Protein AF-A0A7K8B371-F1 (afdb_monomer_lite)

Secondary structure (DSSP, 8-state):
---------TTS-S-HHHHTTS-HHHHHHHHHHHHHHHHHHHHHHHHTHHHH-PPPHHHHHHHHHHTT-

Radius of gyration: 15.0 Å; chains: 1; bounding box: 32×21×44 Å

Organism: NCBI:txid254448

Foldseek 3Di:
DPPPPPPDDPLADPDPVVVVVDDPVRVVVVLVVSVVVLVVVVVVCVVVCVPNNDDDPVNVVVSCVSNVD

Sequence (69 aa):
DETFSFKYSPGKLRGNQYKSMMSKEELEEEQRVQREQLAAIFRLMKEKSDTFGEMSEGDMKEQFRLYDL

InterPro domains:
  IPR026622 Matrix-remodeling-associated protein 7 [PTHR21845] (1-69)
  IPR057534 Matrix-remodeling-associated protein 7, helical domain [PF25473] (7-68)

pLDDT: mean 73.14, std 14.25, range [37.72, 89.19]

Structure (mmCIF, N/CA/C/O backbone):
data_AF-A0A7K8B371-F1
#
_entry.id   AF-A0A7K8B371-F1
#
loop_
_atom_site.group_PDB
_atom_site.id
_atom_site.type_symbol
_atom_site.label_atom_id
_atom_site.label_alt_id
_atom_site.label_comp_id
_atom_site.label_asym_id
_atom_site.label_entity_id
_atom_site.label_seq_id
_atom_site.pdbx_PDB_ins_code
_atom_site.Cartn_x
_atom_site.Cartn_y
_atom_site.Cartn_z
_atom_site.occupancy
_atom_site.B_iso_or_equiv
_atom_site.auth_seq_id
_atom_site.auth_comp_id
_atom_site.auth_asym_id
_atom_site.auth_atom_id
_atom_site.pdbx_PDB_model_num
ATOM 1 N N . ASP A 1 1 ? -18.862 9.391 -26.683 1.00 37.72 1 ASP A N 1
ATOM 2 C CA . ASP A 1 1 ? -17.996 10.044 -25.684 1.00 37.72 1 ASP A CA 1
ATOM 3 C C . ASP A 1 1 ? -18.042 9.295 -24.363 1.00 37.72 1 ASP A C 1
ATOM 5 O O . ASP A 1 1 ? -18.894 9.563 -23.525 1.00 37.72 1 ASP A O 1
ATOM 9 N N . GLU A 1 2 ? -17.175 8.294 -24.199 1.00 44.59 2 GLU A N 1
ATOM 10 C CA . GLU A 1 2 ?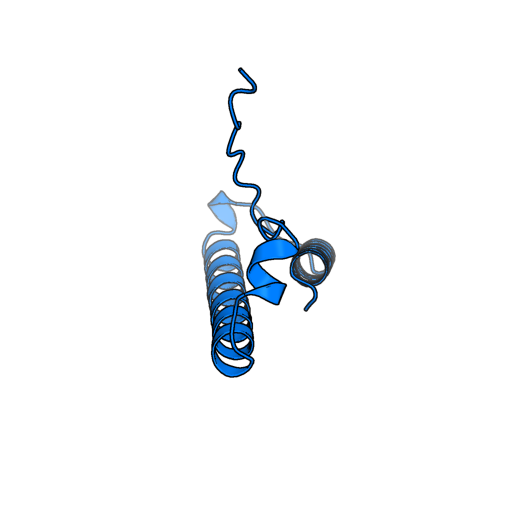 -17.005 7.614 -22.912 1.00 44.59 2 GLU A CA 1
ATOM 11 C C . GLU A 1 2 ? -16.151 8.503 -22.009 1.00 44.59 2 GLU A C 1
ATOM 13 O O . GLU A 1 2 ? -14.939 8.637 -22.185 1.00 44.59 2 GLU A O 1
ATOM 18 N N . THR A 1 3 ? -16.801 9.157 -21.052 1.00 49.06 3 THR A N 1
ATOM 19 C CA . THR A 1 3 ? -16.140 9.866 -19.962 1.00 49.06 3 THR A CA 1
ATOM 20 C C . THR A 1 3 ? -15.338 8.851 -19.154 1.00 49.06 3 THR A C 1
ATOM 22 O O . THR A 1 3 ? -15.878 8.123 -18.322 1.00 49.06 3 THR A O 1
ATOM 25 N N . PHE A 1 4 ? -14.035 8.779 -19.443 1.00 49.28 4 PHE A N 1
ATOM 26 C CA . PHE A 1 4 ? -13.055 7.951 -18.746 1.00 49.28 4 PHE A CA 1
ATOM 27 C C . PHE A 1 4 ? -13.037 8.351 -17.264 1.00 49.28 4 PHE A C 1
ATOM 29 O O . PHE A 1 4 ? -12.329 9.254 -16.820 1.00 49.28 4 PHE A O 1
ATOM 36 N N 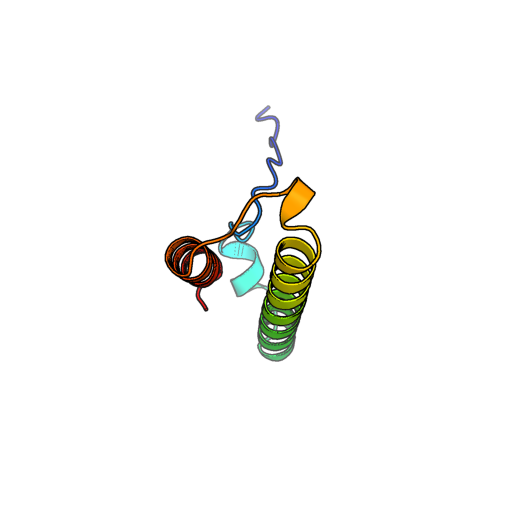. SER A 1 5 ? -13.913 7.713 -16.496 1.00 50.12 5 SER A N 1
ATOM 37 C CA . SER A 1 5 ? -14.062 7.897 -15.064 1.00 50.12 5 SER A CA 1
ATOM 38 C C . SER A 1 5 ? -12.844 7.277 -14.402 1.00 50.12 5 SER A C 1
ATOM 40 O O . SER A 1 5 ? -12.769 6.066 -14.188 1.00 50.12 5 SER A O 1
ATOM 42 N N . PHE A 1 6 ? -11.847 8.115 -14.123 1.00 45.44 6 PHE A N 1
ATOM 43 C CA . PHE A 1 6 ? -10.632 7.710 -13.436 1.00 45.44 6 PHE A CA 1
ATOM 44 C C . PHE A 1 6 ? -10.920 7.466 -11.950 1.00 45.44 6 PHE A C 1
ATOM 46 O O . PHE A 1 6 ? -10.506 8.226 -11.077 1.00 45.44 6 PHE A O 1
ATOM 53 N N . LYS A 1 7 ? -11.653 6.395 -11.637 1.00 50.91 7 LYS A N 1
ATOM 54 C CA . LYS A 1 7 ? -11.810 5.938 -10.257 1.00 50.91 7 LYS A CA 1
ATOM 55 C C . LYS A 1 7 ? -10.497 5.317 -9.800 1.00 50.91 7 LYS A C 1
ATOM 57 O O . LYS A 1 7 ? -10.191 4.171 -10.115 1.00 50.91 7 LYS A O 1
ATOM 62 N N . TYR A 1 8 ? -9.711 6.099 -9.066 1.00 51.47 8 TYR A N 1
ATOM 63 C CA . TYR A 1 8 ? -8.596 5.574 -8.292 1.00 51.47 8 TYR A CA 1
ATOM 64 C C . TYR A 1 8 ? -9.150 4.590 -7.257 1.00 51.47 8 TYR A C 1
ATOM 66 O O . TYR A 1 8 ? -10.012 4.937 -6.451 1.00 51.47 8 TYR A O 1
ATOM 74 N N . SER A 1 9 ? -8.697 3.344 -7.324 1.00 50.28 9 SER A N 1
ATOM 75 C CA . SER A 1 9 ? -8.928 2.341 -6.292 1.00 50.28 9 SER A CA 1
ATOM 76 C C . SER A 1 9 ? -7.559 1.977 -5.726 1.00 50.28 9 SER A C 1
ATOM 78 O O . SER A 1 9 ? -6.755 1.407 -6.467 1.00 50.28 9 SER A O 1
ATO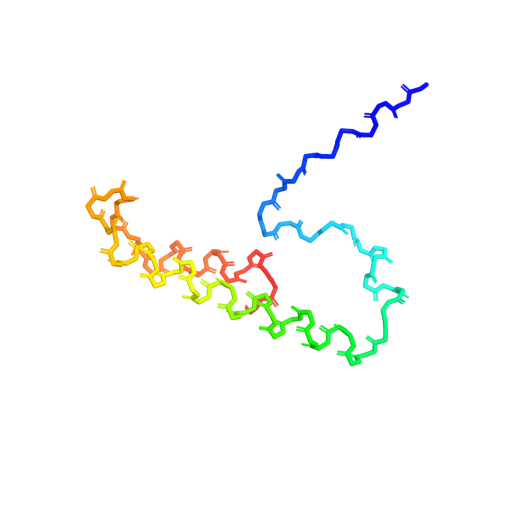M 80 N N . PRO A 1 10 ? -7.263 2.335 -4.464 1.00 51.22 10 PRO A N 1
ATOM 81 C CA . PRO A 1 10 ? -6.051 1.885 -3.786 1.00 51.22 10 PRO A CA 1
ATOM 82 C C . PRO A 1 10 ? -5.901 0.364 -3.937 1.00 51.22 10 PRO A C 1
ATOM 84 O O . PRO A 1 10 ? -6.891 -0.360 -3.851 1.00 51.22 10 PRO A O 1
ATOM 87 N N . GLY A 1 11 ? -4.697 -0.118 -4.242 1.00 55.59 11 GLY A N 1
ATOM 88 C CA . GLY A 1 11 ? -4.426 -1.545 -4.465 1.00 55.59 11 GLY A CA 1
ATOM 89 C C . GLY A 1 11 ? -4.850 -2.110 -5.825 1.00 55.59 11 GLY A C 1
ATOM 90 O O . GLY A 1 11 ? -4.366 -3.164 -6.206 1.00 55.59 11 GLY A O 1
ATOM 91 N N . LYS A 1 12 ? -5.671 -1.422 -6.631 1.00 58.41 12 LYS A N 1
ATOM 92 C CA . LYS A 1 12 ? -5.882 -1.819 -8.034 1.00 58.41 12 LYS A CA 1
ATOM 93 C C . LYS A 1 12 ? -4.928 -1.041 -8.923 1.00 58.41 12 LYS A C 1
ATOM 95 O O . LYS A 1 12 ? -5.200 0.102 -9.293 1.00 58.41 12 LYS A O 1
ATOM 100 N N . LEU A 1 13 ? -3.814 -1.683 -9.275 1.00 58.62 13 LEU A N 1
ATOM 101 C CA . LEU A 1 13 ? -2.899 -1.217 -10.315 1.00 58.62 13 LEU A CA 1
ATOM 102 C C . LEU A 1 13 ? -3.718 -0.763 -11.533 1.00 58.62 13 LEU A C 1
ATOM 104 O O . LEU A 1 13 ? -4.505 -1.535 -12.089 1.00 58.62 13 LEU A O 1
ATOM 108 N N . ARG A 1 14 ? -3.579 0.514 -11.918 1.00 60.59 14 ARG A N 1
ATOM 109 C CA . ARG A 1 14 ? -4.211 1.083 -13.114 1.00 60.59 14 ARG A CA 1
ATOM 110 C C . ARG A 1 14 ? -3.724 0.300 -14.339 1.00 60.59 14 ARG A C 1
ATOM 112 O O . ARG A 1 14 ? -2.701 0.651 -14.897 1.00 60.59 14 ARG A O 1
ATOM 119 N N . GLY A 1 15 ? -4.466 -0.722 -14.759 1.00 56.88 15 GLY A N 1
ATOM 120 C CA . GLY A 1 15 ? -4.330 -1.401 -16.049 1.00 56.88 15 GLY A CA 1
ATOM 121 C C . GLY A 1 15 ? -3.010 -2.149 -16.290 1.00 56.88 15 GLY A C 1
ATOM 122 O O . GLY A 1 15 ? -1.907 -1.646 -16.109 1.00 56.88 15 GLY A O 1
ATOM 123 N N . ASN A 1 16 ? -3.120 -3.348 -16.855 1.00 56.34 16 ASN A N 1
ATOM 124 C CA . ASN A 1 16 ? -1.982 -4.173 -17.278 1.00 56.34 16 ASN A CA 1
ATOM 125 C C . ASN A 1 16 ? -1.099 -3.519 -18.378 1.00 56.34 16 ASN A C 1
ATOM 127 O O . ASN A 1 16 ? -0.074 -4.070 -18.758 1.00 56.34 16 ASN A O 1
ATOM 131 N N . GLN A 1 17 ? -1.493 -2.348 -18.899 1.00 57.50 17 GLN A N 1
ATOM 132 C CA . GLN A 1 17 ? -0.838 -1.649 -20.011 1.00 57.50 17 GLN A CA 1
ATOM 133 C C . GLN A 1 17 ? 0.406 -0.847 -19.598 1.00 57.50 17 GLN A C 1
ATOM 135 O O . GLN A 1 17 ? 1.335 -0.725 -20.392 1.00 57.50 17 GLN A O 1
ATOM 140 N N . TYR A 1 18 ? 0.480 -0.349 -18.358 1.00 58.91 18 TYR A N 1
ATOM 141 C CA . TYR A 1 18 ? 1.690 0.334 -17.878 1.00 58.91 18 TYR A CA 1
ATOM 142 C C . TYR A 1 18 ? 2.821 -0.657 -17.595 1.00 58.91 18 TYR A C 1
ATOM 144 O O . TYR A 1 18 ? 3.976 -0.370 -17.899 1.00 58.91 18 TYR A O 1
ATOM 152 N N . LYS A 1 19 ? 2.490 -1.865 -17.110 1.00 60.44 19 LYS A N 1
ATOM 153 C CA . LYS A 1 19 ? 3.479 -2.933 -16.899 1.00 60.44 19 LYS A CA 1
ATOM 154 C C . LYS A 1 19 ? 4.211 -3.320 -18.191 1.00 60.44 19 LYS A C 1
ATOM 156 O O . LYS A 1 19 ? 5.382 -3.662 -18.133 1.00 60.44 19 LYS A O 1
ATOM 161 N N . SER A 1 20 ? 3.549 -3.235 -19.347 1.00 63.62 20 SER A N 1
ATOM 162 C CA . SER A 1 20 ? 4.167 -3.515 -20.652 1.00 63.62 20 SER A CA 1
ATOM 163 C C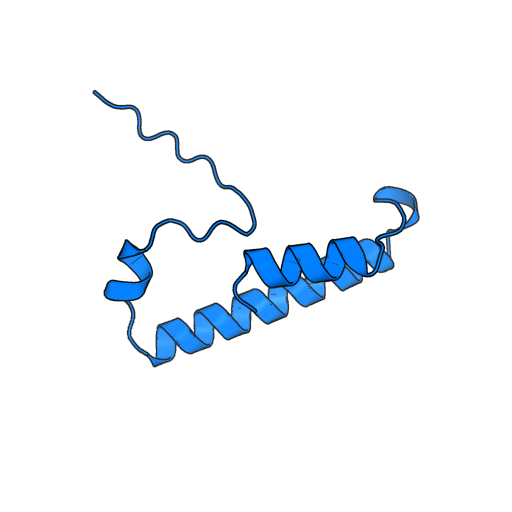 . SER A 1 20 ? 5.016 -2.373 -21.222 1.00 63.62 20 SER A C 1
ATOM 165 O O . SER A 1 20 ? 5.726 -2.599 -22.197 1.00 63.62 20 SER A O 1
ATOM 167 N N . MET A 1 21 ? 4.930 -1.161 -20.660 1.00 66.81 21 MET A N 1
ATOM 168 C CA . MET A 1 21 ? 5.656 0.023 -21.147 1.00 66.81 21 MET A CA 1
ATOM 169 C C . MET A 1 21 ? 6.857 0.411 -20.275 1.00 66.81 21 MET A C 1
ATOM 171 O O 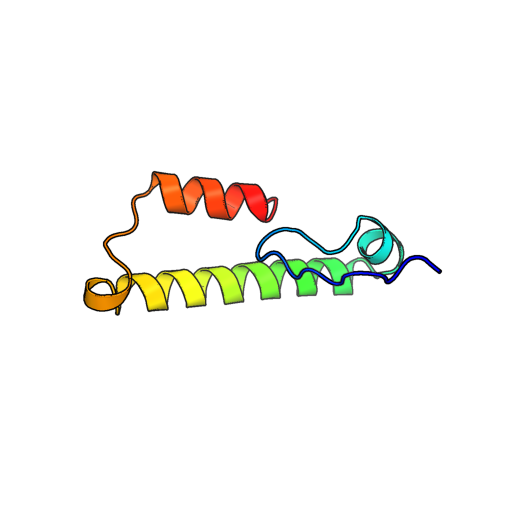. MET A 1 21 ? 7.675 1.211 -20.716 1.00 66.81 21 MET A O 1
ATOM 175 N N . MET A 1 22 ? 6.967 -0.141 -19.065 1.00 71.44 22 MET A N 1
ATOM 176 C CA . MET A 1 22 ? 8.070 0.132 -18.143 1.00 71.44 22 MET A CA 1
ATOM 177 C C . MET A 1 22 ? 9.241 -0.827 -18.367 1.00 71.44 22 MET A C 1
ATOM 179 O O . MET A 1 22 ? 9.059 -2.009 -18.676 1.00 71.44 22 MET A O 1
ATOM 183 N N . SER A 1 23 ? 10.456 -0.321 -18.179 1.00 83.06 23 SER A N 1
ATOM 184 C CA . SER A 1 23 ? 11.655 -1.152 -18.092 1.00 83.06 23 SER A CA 1
ATOM 185 C C . SER A 1 23 ? 11.619 -2.043 -16.843 1.00 83.06 23 SER A C 1
ATOM 187 O O . SER A 1 23 ? 10.850 -1.818 -15.907 1.00 83.06 23 SER A O 1
ATOM 189 N N . LYS A 1 24 ? 12.463 -3.082 -16.811 1.00 83.25 24 LYS A N 1
ATOM 190 C CA . LYS A 1 24 ? 12.558 -3.971 -15.641 1.00 83.25 24 LYS A CA 1
ATOM 191 C C . LYS A 1 24 ? 12.939 -3.209 -14.368 1.00 83.25 24 LYS A C 1
ATOM 193 O O . LYS A 1 24 ? 12.362 -3.477 -13.325 1.00 83.25 24 LYS A O 1
ATOM 198 N N . GLU A 1 25 ? 13.851 -2.247 -14.480 1.00 87.12 25 GLU A N 1
ATOM 199 C CA . GLU A 1 25 ? 14.300 -1.420 -13.355 1.00 87.12 25 GLU A CA 1
ATOM 200 C C . GLU A 1 25 ? 13.170 -0.526 -12.827 1.00 87.12 25 GLU A C 1
ATOM 202 O O . GLU A 1 25 ? 12.941 -0.472 -11.623 1.00 87.12 25 GLU A O 1
ATOM 207 N N . GLU A 1 26 ? 12.401 0.111 -13.715 1.00 81.12 26 GLU A N 1
ATOM 208 C CA . GLU A 1 26 ? 11.237 0.918 -13.319 1.00 81.12 26 GLU A CA 1
ATOM 209 C C . GLU A 1 26 ? 10.147 0.063 -12.662 1.00 81.12 26 GLU A C 1
ATOM 211 O O . GLU A 1 26 ? 9.533 0.487 -11.688 1.00 81.12 26 GLU A O 1
ATOM 216 N N . LEU A 1 27 ? 9.930 -1.165 -13.147 1.00 82.38 27 LEU A N 1
ATOM 217 C CA . LEU A 1 27 ? 8.996 -2.108 -12.528 1.00 82.38 27 LEU A CA 1
ATOM 218 C C . LEU A 1 27 ? 9.434 -2.540 -11.126 1.00 82.38 27 LEU A C 1
ATOM 220 O O . LEU A 1 27 ? 8.591 -2.679 -10.238 1.00 82.38 27 LEU A O 1
ATOM 224 N N . GLU A 1 28 ? 10.727 -2.787 -10.932 1.00 85.44 28 GLU A N 1
ATOM 225 C CA . GLU A 1 28 ? 11.292 -3.149 -9.631 1.00 85.44 28 GLU A CA 1
ATOM 226 C C . GLU A 1 28 ? 11.214 -1.979 -8.646 1.00 85.44 28 GLU A C 1
ATOM 228 O O . GLU A 1 28 ? 10.808 -2.177 -7.497 1.00 85.44 28 GLU A O 1
ATOM 233 N N . GLU A 1 29 ? 11.513 -0.758 -9.096 1.00 87.06 29 GLU A N 1
ATOM 234 C CA . GLU A 1 29 ? 11.396 0.444 -8.268 1.00 87.06 29 GLU A CA 1
ATOM 235 C C . GLU A 1 29 ? 9.938 0.735 -7.904 1.00 87.06 29 GLU A C 1
ATOM 237 O O . GLU A 1 29 ? 9.634 0.976 -6.737 1.00 87.06 29 GLU A O 1
ATOM 242 N N . GLU A 1 30 ? 9.006 0.609 -8.850 1.00 83.06 30 GLU A N 1
ATOM 243 C CA . GLU A 1 30 ? 7.572 0.729 -8.573 1.00 83.06 30 GLU A CA 1
ATOM 244 C C . GLU A 1 30 ? 7.106 -0.299 -7.535 1.00 83.06 30 GLU A C 1
ATOM 246 O O . GLU A 1 30 ? 6.393 0.049 -6.590 1.00 83.06 30 GLU A O 1
ATOM 251 N N . GLN A 1 31 ? 7.541 -1.560 -7.642 1.00 80.81 31 GLN A N 1
ATOM 252 C CA . GLN A 1 31 ? 7.232 -2.570 -6.624 1.00 80.81 31 GLN A CA 1
ATOM 253 C C . GLN A 1 31 ? 7.837 -2.218 -5.263 1.00 80.81 31 GLN A C 1
ATOM 255 O O . GLN A 1 31 ? 7.181 -2.399 -4.232 1.00 80.81 31 GLN A O 1
ATOM 260 N N . ARG A 1 32 ? 9.076 -1.717 -5.231 1.00 86.44 32 ARG A N 1
ATOM 261 C CA . ARG A 1 32 ? 9.749 -1.303 -3.994 1.00 86.44 32 ARG A CA 1
ATOM 262 C C . ARG A 1 32 ? 8.999 -0.155 -3.323 1.00 86.44 32 ARG A C 1
ATOM 264 O O . ARG A 1 32 ? 8.698 -0.241 -2.132 1.00 86.44 32 ARG A O 1
ATOM 271 N N . VAL A 1 33 ? 8.649 0.875 -4.089 1.00 85.88 33 VAL A N 1
ATOM 272 C CA . VAL A 1 33 ? 7.906 2.047 -3.613 1.00 85.88 33 VAL A CA 1
ATOM 273 C C . VAL A 1 33 ? 6.524 1.641 -3.108 1.00 85.88 33 VAL A C 1
ATOM 275 O O . VAL A 1 33 ? 6.116 2.084 -2.035 1.00 85.88 33 VAL A O 1
ATOM 278 N N . GLN A 1 34 ? 5.821 0.745 -3.805 1.00 81.94 34 GLN A N 1
ATOM 279 C CA . GLN A 1 34 ? 4.520 0.244 -3.351 1.00 81.94 34 GLN A CA 1
ATOM 280 C C . GLN A 1 34 ? 4.620 -0.499 -2.014 1.00 81.94 34 GLN A C 1
ATOM 282 O O . GLN A 1 34 ? 3.811 -0.247 -1.118 1.00 81.94 34 GLN A O 1
ATOM 287 N N . ARG A 1 35 ? 5.636 -1.357 -1.832 1.00 82.06 35 ARG A N 1
ATOM 288 C CA . ARG A 1 35 ? 5.901 -2.029 -0.543 1.00 82.06 35 ARG A CA 1
ATOM 289 C C . ARG A 1 35 ? 6.179 -1.022 0.570 1.00 82.06 35 ARG A C 1
ATOM 291 O O . ARG A 1 35 ? 5.654 -1.165 1.673 1.00 82.06 35 ARG A O 1
ATOM 298 N N . GLU A 1 36 ? 6.998 -0.015 0.285 1.00 87.56 36 GLU A N 1
ATOM 299 C CA . GLU A 1 36 ? 7.392 1.011 1.252 1.00 87.56 36 GLU A CA 1
ATOM 300 C C . GLU A 1 36 ? 6.193 1.858 1.697 1.00 87.56 36 GLU A C 1
ATOM 302 O O . GLU A 1 36 ? 5.961 2.037 2.895 1.00 87.56 36 GLU A O 1
ATOM 307 N N . GLN A 1 37 ? 5.374 2.305 0.744 1.00 85.88 37 GLN A N 1
ATOM 308 C CA . GLN A 1 37 ? 4.146 3.046 1.027 1.00 85.88 37 GLN A CA 1
ATOM 309 C C . GLN A 1 37 ? 3.150 2.203 1.816 1.00 85.88 37 GLN A C 1
ATOM 311 O O . GLN A 1 37 ? 2.561 2.689 2.783 1.00 85.88 37 GLN A O 1
ATOM 316 N N . LEU A 1 38 ? 2.984 0.933 1.445 1.00 84.38 38 LEU A N 1
ATOM 317 C CA . LEU A 1 38 ? 2.079 0.036 2.145 1.00 84.38 38 LEU A CA 1
ATOM 318 C C . LEU A 1 38 ? 2.521 -0.169 3.604 1.00 84.38 38 LEU A C 1
ATOM 320 O O . LEU A 1 38 ? 1.705 -0.064 4.520 1.00 84.38 38 LEU A O 1
ATOM 324 N N . ALA A 1 39 ? 3.822 -0.356 3.844 1.00 85.44 39 ALA A N 1
ATOM 325 C CA . ALA A 1 39 ? 4.382 -0.433 5.191 1.00 85.44 39 ALA A CA 1
ATOM 326 C C . ALA A 1 39 ? 4.175 0.864 5.998 1.00 85.44 39 ALA A C 1
ATOM 328 O O . ALA A 1 39 ? 3.875 0.805 7.194 1.00 85.44 39 ALA A O 1
ATOM 329 N N . ALA A 1 40 ? 4.303 2.032 5.361 1.00 88.81 40 ALA A N 1
ATOM 330 C CA . ALA A 1 40 ? 4.046 3.322 6.000 1.00 88.81 40 ALA A CA 1
ATOM 331 C C . ALA A 1 40 ? 2.566 3.496 6.382 1.00 88.81 40 ALA A C 1
ATOM 333 O O . ALA A 1 40 ? 2.275 3.940 7.494 1.00 88.81 40 ALA A O 1
ATOM 334 N N . ILE A 1 41 ? 1.636 3.087 5.511 1.00 84.25 41 ILE A N 1
ATOM 335 C CA . ILE A 1 41 ? 0.193 3.091 5.798 1.00 84.25 41 ILE A CA 1
ATOM 336 C C . ILE A 1 41 ? -0.112 2.171 6.982 1.00 84.25 41 ILE A C 1
ATOM 338 O O . ILE A 1 41 ? -0.793 2.593 7.913 1.00 84.25 41 ILE A O 1
ATOM 342 N N . PHE A 1 42 ? 0.430 0.951 7.001 1.00 83.00 42 PHE A N 1
ATOM 343 C CA . PHE A 1 42 ? 0.226 0.034 8.126 1.00 83.00 42 PHE A CA 1
ATOM 344 C C . PHE A 1 42 ? 0.747 0.600 9.442 1.00 83.00 42 PHE A C 1
ATOM 346 O O . PHE A 1 42 ? 0.073 0.507 10.469 1.00 83.00 42 PHE A O 1
ATOM 353 N N . ARG A 1 43 ? 1.933 1.214 9.420 1.00 86.44 43 ARG A N 1
ATOM 354 C CA . ARG A 1 43 ? 2.487 1.874 10.603 1.00 86.44 43 ARG A CA 1
ATOM 355 C C . ARG A 1 43 ? 1.561 2.987 11.088 1.00 86.44 43 ARG A C 1
ATOM 357 O O . ARG A 1 43 ? 1.225 3.005 12.266 1.00 86.44 43 ARG A O 1
ATOM 364 N N . LEU A 1 44 ? 1.094 3.843 10.180 1.00 87.75 44 LEU A N 1
ATOM 365 C CA . LEU A 1 44 ? 0.162 4.925 10.494 1.00 87.75 44 LEU A CA 1
ATOM 366 C C . LEU A 1 44 ? -1.150 4.399 11.089 1.00 87.75 44 LEU A C 1
ATOM 368 O O . LEU A 1 44 ? -1.623 4.934 12.090 1.00 87.75 44 LEU A O 1
ATOM 372 N N . MET A 1 45 ? -1.731 3.353 10.499 1.00 83.88 45 MET A N 1
ATOM 373 C CA . MET A 1 45 ? -2.964 2.746 11.004 1.00 83.88 45 MET A CA 1
ATOM 374 C C . MET A 1 45 ? -2.770 2.149 12.398 1.00 83.88 45 MET A C 1
ATOM 376 O O . MET A 1 45 ? -3.634 2.315 13.252 1.00 83.88 45 MET A O 1
ATOM 380 N N . LYS A 1 46 ? -1.619 1.521 12.661 1.00 84.12 46 LYS A N 1
ATOM 381 C CA . LYS A 1 46 ? -1.287 0.976 13.982 1.00 84.12 46 LYS A CA 1
ATOM 382 C C . LYS A 1 46 ? -1.083 2.072 15.030 1.00 84.12 46 LYS A C 1
ATOM 384 O O . LYS A 1 46 ? -1.584 1.951 16.144 1.00 84.12 46 LYS A O 1
ATOM 389 N N . GLU A 1 47 ? -0.359 3.131 14.676 1.00 89.19 47 GLU A N 1
ATOM 390 C CA . GLU A 1 47 ? -0.119 4.290 15.547 1.00 89.19 47 GLU A CA 1
ATOM 391 C C . GLU A 1 47 ? -1.406 5.062 15.852 1.00 89.19 47 GLU A C 1
ATOM 393 O O . GLU A 1 47 ? -1.537 5.642 16.926 1.00 89.19 47 GLU A O 1
ATOM 398 N N . LYS A 1 48 ? -2.363 5.063 14.918 1.00 88.94 48 LYS A N 1
ATOM 399 C CA . LYS A 1 48 ? -3.655 5.749 15.045 1.00 88.94 48 LYS A CA 1
ATOM 400 C C . LYS A 1 48 ? -4.833 4.778 15.105 1.00 88.94 48 LYS A C 1
ATOM 402 O O . LYS A 1 48 ? -5.895 5.059 14.546 1.00 88.94 48 LYS A O 1
ATOM 407 N N . SER A 1 49 ? -4.656 3.662 15.803 1.00 85.75 49 SER A N 1
ATOM 408 C CA . SER A 1 49 ? -5.696 2.641 15.988 1.00 85.75 49 SER A CA 1
ATOM 409 C C . SER A 1 49 ? -6.959 3.202 16.652 1.00 85.75 49 SER A C 1
ATOM 411 O O . SER A 1 49 ? -8.059 2.837 16.253 1.00 85.75 49 SER A O 1
ATOM 413 N N . ASP A 1 50 ? -6.837 4.196 17.537 1.00 88.94 50 ASP A N 1
ATOM 414 C CA . ASP A 1 50 ? -7.991 4.909 18.114 1.00 88.94 50 ASP A CA 1
ATOM 415 C C . ASP A 1 50 ? -8.859 5.627 17.060 1.00 88.94 50 ASP A C 1
ATOM 417 O O . ASP A 1 50 ? -10.048 5.854 17.268 1.00 88.94 50 ASP A O 1
ATOM 421 N N . THR A 1 51 ? -8.265 6.020 15.927 1.00 88.69 51 THR A N 1
ATOM 422 C CA . THR A 1 51 ? -8.960 6.720 14.830 1.00 88.69 51 THR A CA 1
ATOM 423 C C . THR A 1 51 ? -9.455 5.756 13.756 1.00 88.69 51 THR A C 1
ATOM 425 O O . THR A 1 51 ? -10.543 5.947 13.217 1.00 88.69 51 THR A O 1
ATOM 428 N N . PHE A 1 52 ? -8.650 4.748 13.411 1.00 83.50 52 PHE A N 1
ATOM 429 C CA . PHE A 1 52 ? -8.913 3.856 12.276 1.00 83.50 52 PHE A CA 1
ATOM 430 C C . PHE A 1 52 ? -9.445 2.471 12.670 1.00 83.50 52 PHE A C 1
ATOM 432 O O . PHE A 1 52 ? -9.836 1.708 11.788 1.00 83.50 52 PHE A O 1
ATOM 439 N N . GLY A 1 53 ? -9.495 2.160 13.965 1.00 83.56 53 GLY A N 1
ATOM 440 C CA . GLY A 1 53 ? -9.803 0.831 14.484 1.00 83.56 53 GLY A CA 1
ATOM 441 C C . GLY A 1 53 ? -8.586 -0.099 14.493 1.00 83.56 53 GLY A C 1
ATOM 442 O O . GLY A 1 53 ? -7.555 0.169 13.872 1.00 83.56 53 GLY A O 1
ATOM 443 N N . GLU A 1 54 ? -8.703 -1.211 15.218 1.00 81.00 54 GLU A N 1
ATOM 444 C CA . GLU A 1 54 ? -7.692 -2.268 15.200 1.00 81.00 54 GLU A CA 1
ATOM 445 C C . GLU A 1 54 ? -7.744 -3.032 13.871 1.00 81.00 54 GLU A C 1
ATOM 447 O O . GLU A 1 54 ? -8.810 -3.440 13.414 1.00 81.00 54 GLU A O 1
ATOM 452 N N . MET A 1 55 ? -6.580 -3.237 13.254 1.00 75.38 55 MET A N 1
ATOM 453 C CA . MET A 1 55 ? -6.449 -4.009 12.021 1.00 75.38 55 MET A CA 1
ATOM 454 C C . MET A 1 55 ? -6.015 -5.437 12.350 1.00 75.38 55 MET A C 1
ATOM 456 O O . MET A 1 55 ? -5.005 -5.640 13.032 1.00 75.38 55 MET A O 1
ATOM 460 N N . SER A 1 56 ? -6.755 -6.429 11.855 1.00 80.25 56 SER A N 1
ATOM 461 C CA . SER A 1 56 ? -6.415 -7.836 12.061 1.00 80.25 56 SER A CA 1
ATOM 462 C C . SER A 1 56 ? -5.300 -8.289 11.112 1.00 80.25 56 SER A C 1
ATOM 464 O O . SER A 1 56 ? -5.055 -7.699 10.057 1.00 80.25 56 SER A O 1
ATOM 466 N N . GLU A 1 57 ? -4.638 -9.401 11.436 1.00 75.94 57 GLU A N 1
ATOM 467 C CA . GLU A 1 57 ? -3.695 -10.043 10.506 1.00 75.94 57 GLU A CA 1
ATOM 468 C C . GLU A 1 57 ? -4.357 -10.460 9.179 1.00 75.94 57 GLU A C 1
ATOM 470 O O . GLU A 1 57 ? -3.680 -10.557 8.154 1.00 75.94 57 GLU A O 1
ATOM 475 N N . GLY A 1 58 ? -5.672 -10.714 9.187 1.00 80.44 58 GLY A N 1
ATOM 476 C CA . GLY A 1 58 ? -6.446 -11.029 7.985 1.00 80.44 58 GLY A CA 1
ATOM 477 C C . GLY A 1 58 ? -6.537 -9.837 7.036 1.00 80.44 58 GLY A C 1
ATOM 478 O O . GLY A 1 58 ? -6.291 -9.991 5.840 1.00 80.44 58 GLY A O 1
ATOM 479 N N . ASP A 1 59 ? -6.784 -8.646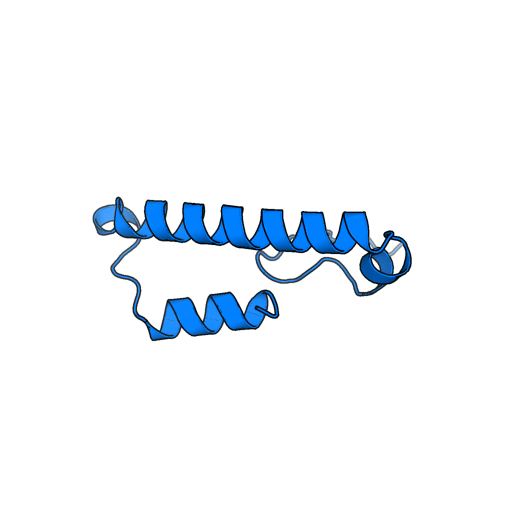 7.582 1.00 80.38 59 ASP A N 1
ATOM 480 C CA . ASP A 1 59 ? -6.846 -7.398 6.813 1.00 80.38 59 ASP A CA 1
ATOM 481 C C . ASP A 1 59 ? -5.482 -7.061 6.197 1.00 80.38 59 ASP A C 1
ATOM 483 O O . ASP A 1 59 ? -5.399 -6.630 5.046 1.00 80.38 59 ASP A O 1
ATOM 487 N N . MET A 1 60 ? -4.391 -7.333 6.925 1.00 75.44 60 MET A N 1
ATOM 488 C CA . MET A 1 60 ? -3.037 -7.179 6.386 1.00 75.44 60 MET A CA 1
ATOM 489 C C . MET A 1 60 ? -2.779 -8.137 5.221 1.00 75.44 60 MET A C 1
ATOM 491 O O . MET A 1 60 ? -2.274 -7.715 4.183 1.00 75.44 60 MET A O 1
ATOM 495 N N . LYS A 1 61 ? -3.134 -9.420 5.366 1.00 78.69 61 LYS A N 1
ATOM 496 C CA . LYS A 1 61 ? -2.936 -10.434 4.316 1.00 78.69 61 LYS A CA 1
ATOM 497 C C . LYS A 1 61 ? -3.724 -10.120 3.049 1.00 78.69 61 LYS A C 1
ATOM 499 O O . LYS A 1 61 ? -3.183 -10.277 1.957 1.00 78.69 61 LYS A O 1
ATOM 504 N N . GLU A 1 62 ? -4.966 -9.662 3.181 1.00 82.06 62 GLU A N 1
ATOM 505 C CA . GLU A 1 62 ? -5.776 -9.268 2.025 1.00 82.06 62 GLU A CA 1
ATOM 506 C C . GLU A 1 62 ? -5.165 -8.060 1.310 1.00 82.06 62 GLU A C 1
ATOM 508 O O . GLU A 1 62 ? -5.072 -8.036 0.083 1.00 82.06 62 GLU A O 1
ATOM 513 N N . GLN A 1 63 ? -4.648 -7.098 2.072 1.00 75.06 63 GLN A N 1
ATOM 514 C CA . GLN A 1 63 ? -3.986 -5.940 1.496 1.00 75.06 63 GLN A CA 1
ATOM 515 C C . GLN A 1 63 ? -2.670 -6.312 0.795 1.00 75.06 63 GLN A C 1
ATOM 517 O O . GLN A 1 63 ? -2.413 -5.796 -0.282 1.00 75.06 63 GLN A O 1
ATOM 522 N N . PHE A 1 64 ? -1.863 -7.248 1.302 1.00 74.75 64 PHE A N 1
ATOM 523 C CA . PHE A 1 64 ? -0.706 -7.752 0.541 1.00 74.75 64 PHE A CA 1
ATOM 524 C C . PHE A 1 64 ? -1.128 -8.448 -0.761 1.00 74.75 64 PHE A C 1
ATOM 526 O O . PHE A 1 64 ? -0.550 -8.194 -1.818 1.00 74.75 64 PHE A O 1
ATOM 533 N N . ARG A 1 65 ? -2.201 -9.244 -0.712 1.00 79.94 65 ARG A N 1
ATOM 534 C CA . ARG A 1 65 ? -2.734 -9.963 -1.874 1.00 79.94 65 ARG A CA 1
ATOM 535 C C . ARG A 1 65 ? -3.194 -9.031 -2.994 1.00 79.94 65 ARG A C 1
ATOM 537 O O . ARG A 1 65 ? -2.974 -9.340 -4.160 1.00 79.94 65 ARG A O 1
ATOM 544 N N . LEU A 1 66 ? -3.823 -7.904 -2.657 1.00 69.81 66 LEU A N 1
ATOM 545 C CA . LEU A 1 66 ? -4.291 -6.920 -3.641 1.00 69.81 66 LEU A CA 1
ATOM 546 C C . LEU A 1 66 ? -3.141 -6.238 -4.394 1.00 69.81 66 LEU A C 1
ATOM 548 O O . LEU A 1 66 ? -3.321 -5.846 -5.543 1.00 69.81 66 LEU A O 1
ATOM 552 N N . TYR A 1 67 ? -1.970 -6.126 -3.767 1.00 65.81 67 TYR A N 1
ATOM 553 C CA . TYR A 1 67 ? -0.776 -5.530 -4.366 1.00 65.81 67 TYR A CA 1
ATOM 554 C C . TYR A 1 67 ? 0.127 -6.562 -5.072 1.00 65.81 67 TYR A C 1
ATOM 556 O O . TYR A 1 67 ? 1.233 -6.209 -5.477 1.00 65.81 67 TYR A O 1
ATOM 564 N N . ASP A 1 68 ? -0.338 -7.808 -5.258 1.00 67.12 68 ASP A N 1
ATOM 565 C CA . ASP A 1 68 ? 0.445 -8.928 -5.808 1.00 67.12 68 ASP A CA 1
ATOM 566 C C . ASP A 1 68 ? 1.791 -9.140 -5.063 1.00 67.12 68 ASP A C 1
ATOM 568 O O . ASP A 1 68 ? 2.821 -9.413 -5.690 1.00 67.12 68 ASP A O 1
ATOM 572 N N . LEU A 1 69 ? 1.797 -8.973 -3.730 1.00 59.44 69 LEU A N 1
ATOM 573 C CA . LEU A 1 69 ? 2.977 -9.087 -2.854 1.00 59.44 69 LEU A CA 1
ATOM 574 C C . LEU A 1 69 ? 3.084 -10.420 -2.111 1.00 59.44 69 LEU A C 1
ATOM 576 O O . LEU A 1 69 ? 2.046 -10.923 -1.624 1.00 59.44 69 LEU A O 1
#